Protein AF-A0A255YRE1-F1 (afdb_monomer_lite)

Sequence (105 aa):
MLPPVDTSAILRLQQDILARNAALRAPAAAPEQPRFGAALDTALRQVSTIQDQASAATTAFETGQTHDLASVMIARQKASIAFEATLQARNRLVAAYKDVMNMPL

Radius of gyration: 28.32 Å; chains: 1; bounding box: 82×42×55 Å

pLDDT: mean 78.09, std 11.97, range [47.53, 93.31]

Secondary structure (DSSP, 8-state):
-PPP--HHHHHHHHHHHHHHHHHHTSPP----TTHHHHHHHHHHHHHHHHHHHHHHHHHHHHTTS---HHHHHHHHHHHHHHHHHHHHHHHHHHHHHHHHHH---

Foldseek 3Di:
DDDDDPPVVVVVVVVVVVVVVVVVVPPDPDPPPDVLVVVLVVLVVVLVVLVVVLVVLVVCCVVVVDVPPVVSVVSVVVSVVSVVVSVVSVVVVVVVVVVVVPDDD

InterPro domains:
  IPR001624 Flagellar hook-basal body complex protein FliE [MF_00724] (8-105)
  IPR001624 Flagellar hook-basal body complex protein FliE [PF02049] (23-104)
  IPR001624 Flagellar hook-basal body complex protein FliE [PR01006] (35-51)
  IPR001624 Flagellar hook-basal body complex protein FliE [PR01006] (69-85)
  IPR001624 Flagellar hook-basal body complex protein FliE [PR01006] (90-103)
  IPR001624 Flagellar hook-basal body complex protein FliE [PTHR34653] (19-104)
  IPR001624 Flagellar hook-basal body complex protein FliE [TIGR00205] (30-103)

Organism: NCBI:txid1981098

Structure (mmCIF, N/CA/C/O backbone):
data_AF-A0A255YRE1-F1
#
_entry.id   AF-A0A255YRE1-F1
#
loop_
_atom_site.group_PDB
_atom_site.id
_atom_site.type_symbol
_atom_site.label_atom_id
_atom_site.label_alt_id
_atom_site.label_comp_id
_atom_site.label_asym_id
_atom_site.label_enti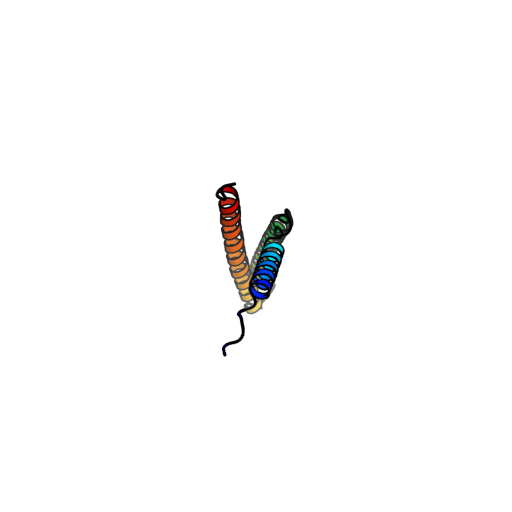ty_id
_atom_site.label_seq_id
_atom_site.pdbx_PDB_ins_code
_atom_site.Cartn_x
_atom_site.Cartn_y
_atom_site.Cartn_z
_atom_site.occupancy
_atom_site.B_iso_or_equiv
_atom_site.auth_seq_id
_atom_site.auth_comp_id
_atom_site.auth_asym_id
_atom_site.auth_atom_id
_atom_site.pdbx_PDB_model_num
ATOM 1 N N . MET A 1 1 ? 62.492 -32.320 -26.468 1.00 47.53 1 MET A N 1
ATOM 2 C CA . MET A 1 1 ? 61.728 -31.837 -27.637 1.00 47.53 1 MET A CA 1
ATOM 3 C C . MET A 1 1 ? 60.360 -31.395 -27.134 1.00 47.53 1 MET A C 1
ATOM 5 O O . MET A 1 1 ? 59.650 -32.237 -26.606 1.00 47.53 1 MET A O 1
ATOM 9 N N . LEU A 1 2 ? 60.051 -30.092 -27.162 1.00 50.53 2 LEU A N 1
ATOM 10 C CA . LEU A 1 2 ? 58.745 -29.559 -26.739 1.00 50.53 2 LEU A CA 1
ATOM 11 C C . LEU A 1 2 ? 57.729 -29.714 -27.891 1.00 50.53 2 LEU A C 1
ATOM 13 O O . LEU A 1 2 ? 58.114 -29.476 -29.036 1.00 50.53 2 LEU A O 1
ATOM 17 N N . PRO A 1 3 ? 56.470 -30.103 -27.622 1.00 65.50 3 PRO A N 1
ATOM 18 C CA . PRO A 1 3 ? 55.436 -30.190 -28.652 1.00 65.50 3 PRO A CA 1
ATOM 19 C C . PRO A 1 3 ? 55.095 -28.797 -29.220 1.00 65.50 3 PRO A C 1
ATOM 21 O O . PRO A 1 3 ? 55.133 -27.813 -28.474 1.00 65.50 3 PRO A O 1
ATOM 24 N N . PRO A 1 4 ? 54.777 -28.687 -30.524 1.00 64.50 4 PRO A N 1
ATOM 25 C CA . PRO A 1 4 ? 54.412 -27.419 -31.143 1.00 64.50 4 PRO A CA 1
ATOM 26 C C . PRO A 1 4 ? 53.064 -26.934 -30.604 1.00 64.50 4 PRO A C 1
ATOM 28 O O . PRO A 1 4 ? 52.106 -27.693 -30.493 1.00 64.50 4 PRO A O 1
ATOM 31 N N . VAL A 1 5 ? 52.993 -25.649 -30.265 1.00 60.62 5 VAL A N 1
ATOM 32 C CA . VAL A 1 5 ? 51.737 -24.992 -29.899 1.00 60.62 5 VAL A CA 1
ATOM 33 C C . VAL A 1 5 ? 50.877 -24.892 -31.159 1.00 60.62 5 VAL A C 1
ATOM 35 O O . VAL A 1 5 ? 51.198 -24.130 -32.070 1.00 60.62 5 VAL A O 1
ATOM 38 N N . ASP A 1 6 ? 49.790 -25.662 -31.216 1.00 67.12 6 ASP A N 1
ATOM 39 C CA . ASP A 1 6 ? 48.836 -25.663 -32.326 1.00 67.12 6 ASP A CA 1
ATOM 40 C C . ASP A 1 6 ? 48.158 -24.289 -32.466 1.00 67.12 6 ASP A C 1
ATOM 42 O O . ASP A 1 6 ? 47.143 -23.983 -31.835 1.00 67.12 6 ASP A O 1
ATOM 46 N N . THR A 1 7 ? 48.702 -23.438 -33.334 1.00 65.25 7 THR A N 1
ATOM 47 C CA . THR A 1 7 ? 48.179 -22.092 -33.631 1.00 65.25 7 THR A CA 1
ATOM 48 C C . THR A 1 7 ? 46.722 -22.147 -34.121 1.00 65.25 7 THR A C 1
ATOM 50 O O . THR A 1 7 ? 45.917 -21.256 -33.849 1.00 65.25 7 THR A O 1
ATOM 53 N N . SER A 1 8 ? 46.341 -23.253 -34.763 1.00 70.56 8 SER A N 1
ATOM 54 C CA . SER A 1 8 ? 44.979 -23.558 -35.216 1.00 70.56 8 SER A CA 1
ATOM 55 C C . SER A 1 8 ? 43.999 -23.848 -34.069 1.00 70.56 8 SER A C 1
ATOM 57 O O . SER A 1 8 ? 42.789 -23.679 -34.231 1.00 70.56 8 SER A O 1
ATOM 59 N N . ALA A 1 9 ? 44.486 -24.309 -32.912 1.00 73.19 9 ALA A N 1
ATOM 60 C CA . ALA A 1 9 ? 43.667 -24.509 -31.717 1.00 73.19 9 ALA A CA 1
ATOM 61 C C . ALA A 1 9 ? 43.351 -23.169 -31.034 1.00 73.19 9 ALA A C 1
ATOM 63 O O . ALA A 1 9 ? 42.214 -22.950 -30.617 1.00 73.19 9 ALA A O 1
ATOM 64 N N . ILE A 1 10 ? 44.316 -22.243 -31.015 1.00 75.81 10 ILE A N 1
ATOM 65 C CA . ILE A 1 10 ? 44.134 -20.884 -30.481 1.00 75.81 10 ILE A CA 1
ATOM 66 C C . ILE A 1 10 ? 43.112 -20.099 -31.317 1.00 75.81 10 ILE A C 1
ATOM 68 O O . ILE A 1 10 ? 42.245 -19.430 -30.757 1.00 75.81 10 ILE A O 1
ATOM 72 N N . LEU A 1 11 ? 43.143 -20.235 -32.647 1.00 78.88 11 LEU A N 1
ATOM 73 C CA . LEU A 1 11 ? 42.184 -19.562 -33.530 1.00 78.88 11 LEU A CA 1
ATOM 74 C C . LEU A 1 11 ? 40.743 -20.068 -33.335 1.00 78.88 11 LEU A C 1
ATOM 76 O O . LEU A 1 11 ? 39.810 -19.270 -33.295 1.00 78.88 11 LEU A O 1
ATOM 80 N N . ARG A 1 12 ? 40.551 -21.379 -33.142 1.00 82.62 12 ARG A N 1
ATOM 81 C CA . ARG A 1 12 ? 39.224 -21.951 -32.844 1.00 82.62 12 ARG A CA 1
ATOM 82 C C . ARG A 1 12 ? 38.702 -21.528 -31.475 1.00 82.62 12 ARG A C 1
ATOM 84 O O . ARG A 1 12 ? 37.517 -21.243 -31.338 1.00 82.62 12 ARG A O 1
ATOM 91 N N . LEU A 1 13 ? 39.584 -21.444 -30.479 1.00 79.25 13 LEU A N 1
ATOM 92 C CA . LEU A 1 13 ? 39.218 -20.968 -29.148 1.00 79.25 13 LEU A CA 1
ATOM 93 C C . LEU A 1 13 ? 38.801 -19.491 -29.178 1.00 79.25 13 LEU A C 1
ATOM 95 O O . LEU A 1 13 ? 37.806 -19.121 -28.562 1.00 79.25 13 LEU A O 1
ATOM 99 N N . GLN A 1 14 ? 39.504 -18.657 -29.947 1.00 75.25 14 GLN A N 1
ATOM 100 C CA . GLN A 1 14 ? 39.112 -17.262 -30.150 1.00 75.25 14 GLN A CA 1
ATOM 101 C C . GLN A 1 14 ? 37.737 -17.154 -30.830 1.00 75.25 14 GLN A C 1
ATOM 103 O O . GLN A 1 14 ? 36.904 -16.356 -30.405 1.00 75.25 14 GLN A O 1
ATOM 108 N N . GLN A 1 15 ? 37.474 -17.973 -31.852 1.00 79.88 15 GLN A N 1
ATOM 109 C CA . GLN A 1 15 ? 36.195 -17.974 -32.569 1.00 79.88 15 GLN A CA 1
ATOM 110 C C . GLN A 1 15 ? 35.014 -18.389 -31.674 1.00 79.88 15 GLN A C 1
ATOM 112 O O . GLN A 1 15 ? 33.959 -17.759 -31.731 1.00 79.88 15 GLN A O 1
ATOM 117 N N . ASP A 1 16 ? 35.194 -19.381 -30.799 1.00 80.25 16 ASP A N 1
ATOM 118 C CA . ASP A 1 16 ? 34.164 -19.817 -29.844 1.00 80.25 16 ASP A CA 1
ATOM 119 C C . ASP A 1 16 ? 33.871 -18.748 -28.771 1.00 80.25 16 ASP A C 1
ATOM 121 O O . ASP A 1 16 ? 32.710 -18.481 -28.451 1.00 80.25 16 ASP A O 1
ATOM 125 N N . ILE A 1 17 ? 34.903 -18.051 -28.280 1.00 80.44 17 ILE A N 1
ATOM 126 C CA . ILE A 1 17 ? 34.745 -16.950 -27.313 1.00 80.44 17 ILE A CA 1
ATOM 127 C C . ILE A 1 17 ? 33.970 -15.777 -27.932 1.00 80.44 17 ILE A C 1
ATOM 129 O O . ILE A 1 17 ? 33.089 -15.204 -27.285 1.00 80.44 17 ILE A O 1
ATOM 133 N N . LEU A 1 18 ? 34.252 -15.433 -29.191 1.00 78.38 18 LEU A N 1
ATOM 134 C CA . LEU A 1 18 ? 33.556 -14.354 -29.895 1.00 78.38 18 LEU A CA 1
ATOM 135 C C . LEU A 1 18 ? 32.089 -14.707 -30.190 1.00 78.38 18 LEU A C 1
ATOM 137 O O . LEU A 1 18 ? 31.214 -13.862 -29.999 1.00 78.38 18 LEU A O 1
ATOM 141 N N . ALA A 1 19 ? 31.796 -15.953 -30.575 1.00 75.56 19 ALA A N 1
ATOM 142 C CA . ALA A 1 19 ? 30.429 -16.419 -30.821 1.00 75.56 19 ALA A CA 1
ATOM 143 C C . ALA A 1 19 ? 29.575 -16.445 -29.540 1.00 75.56 19 ALA A C 1
ATOM 145 O O . ALA A 1 19 ? 28.418 -16.020 -29.549 1.00 75.56 19 ALA A O 1
ATOM 146 N N . ARG A 1 20 ? 30.156 -16.866 -28.409 1.00 72.81 20 ARG A N 1
ATOM 147 C CA . ARG A 1 20 ? 29.492 -16.820 -27.094 1.00 72.81 20 ARG A CA 1
ATOM 148 C C . ARG A 1 20 ? 29.224 -15.390 -26.634 1.00 72.81 20 ARG A C 1
ATOM 150 O O . ARG A 1 20 ? 28.153 -15.115 -26.100 1.00 72.81 20 ARG A O 1
ATOM 157 N N . ASN A 1 21 ? 30.156 -14.467 -26.880 1.00 68.62 21 ASN A N 1
ATOM 158 C CA . ASN A 1 21 ? 29.966 -13.048 -26.573 1.00 68.62 21 ASN A CA 1
ATOM 159 C C . ASN A 1 21 ? 28.846 -12.426 -27.427 1.00 68.62 21 ASN A C 1
ATOM 161 O O . ASN A 1 21 ? 28.036 -11.667 -26.906 1.00 68.62 21 ASN A O 1
ATOM 165 N N . ALA A 1 22 ? 28.748 -12.796 -28.709 1.00 68.12 22 ALA A N 1
ATOM 166 C CA . ALA A 1 22 ? 27.681 -12.341 -29.600 1.00 68.12 22 ALA A CA 1
ATOM 167 C C . ALA A 1 22 ? 26.288 -12.849 -29.177 1.00 68.12 22 ALA A C 1
ATOM 169 O O . ALA A 1 22 ? 25.328 -12.086 -29.230 1.00 68.12 22 ALA A O 1
ATOM 170 N N . ALA A 1 23 ? 26.177 -14.089 -28.687 1.00 64.12 23 ALA A N 1
ATOM 171 C CA . ALA A 1 23 ? 24.920 -14.639 -28.166 1.00 64.12 23 ALA A CA 1
ATOM 172 C C . ALA A 1 23 ? 24.444 -13.940 -26.875 1.00 64.12 23 ALA A C 1
ATOM 174 O O . ALA A 1 23 ? 23.245 -13.776 -26.670 1.00 64.12 23 ALA A O 1
ATOM 175 N N . LEU A 1 24 ? 25.375 -13.466 -26.039 1.00 62.91 24 LEU A N 1
ATOM 176 C CA . LEU A 1 24 ? 25.087 -12.634 -24.859 1.00 62.91 24 LEU A CA 1
ATOM 177 C C . LEU A 1 24 ? 24.736 -11.178 -25.224 1.00 62.91 24 LEU A C 1
ATOM 179 O O . LEU A 1 24 ? 24.184 -10.451 -24.404 1.00 62.91 24 LEU A O 1
ATOM 183 N N . ARG A 1 25 ? 25.068 -10.758 -26.449 1.00 59.34 25 ARG A N 1
ATOM 184 C CA . ARG A 1 25 ? 24.783 -9.439 -27.033 1.00 59.34 25 ARG A CA 1
ATOM 185 C C . ARG A 1 25 ? 23.532 -9.416 -27.905 1.00 59.34 25 ARG A C 1
ATOM 187 O O . ARG A 1 25 ? 23.246 -8.377 -28.499 1.00 59.34 25 ARG A O 1
ATOM 194 N N . ALA A 1 26 ? 22.793 -10.526 -27.982 1.00 56.31 26 ALA A N 1
ATOM 195 C CA . ALA A 1 26 ? 21.449 -10.504 -28.539 1.00 56.31 26 ALA A CA 1
ATOM 196 C C . ALA A 1 26 ? 20.664 -9.389 -27.826 1.00 56.31 26 ALA A C 1
ATOM 198 O O . ALA A 1 26 ? 20.728 -9.312 -26.595 1.00 56.31 26 ALA A O 1
ATOM 199 N N . PRO A 1 27 ? 19.993 -8.489 -28.567 1.00 51.47 27 PRO A N 1
ATOM 200 C CA . PRO A 1 27 ? 19.294 -7.373 -27.959 1.00 51.47 27 PRO A CA 1
ATOM 201 C C . PRO A 1 27 ? 18.324 -7.947 -26.933 1.00 51.47 27 PRO A C 1
ATOM 203 O O . PRO A 1 27 ? 17.502 -8.804 -27.266 1.00 51.47 27 PRO A O 1
ATOM 206 N N . ALA A 1 28 ? 18.468 -7.514 -25.677 1.00 57.31 28 ALA A N 1
ATOM 207 C CA . ALA A 1 28 ? 17.467 -7.763 -24.657 1.00 57.31 28 ALA A CA 1
ATOM 208 C C . ALA A 1 28 ? 16.112 -7.432 -25.287 1.00 57.31 28 ALA A C 1
ATOM 210 O O . ALA A 1 28 ? 15.967 -6.370 -25.899 1.00 57.31 28 ALA A O 1
ATOM 211 N N . ALA A 1 29 ? 15.195 -8.401 -25.239 1.00 50.59 29 ALA A N 1
ATOM 212 C CA . ALA A 1 29 ? 13.881 -8.307 -25.850 1.00 50.59 29 ALA A CA 1
ATOM 213 C C . ALA A 1 29 ? 13.297 -6.903 -25.643 1.00 50.59 29 ALA A C 1
ATOM 215 O O . ALA A 1 29 ? 13.426 -6.337 -24.555 1.00 50.59 29 ALA A O 1
ATOM 216 N N . ALA A 1 30 ? 12.727 -6.355 -26.721 1.00 53.41 30 ALA A N 1
ATOM 217 C CA . ALA A 1 30 ? 12.156 -5.016 -26.803 1.00 53.41 30 ALA A CA 1
ATOM 218 C C . ALA A 1 30 ? 11.475 -4.590 -25.489 1.00 53.41 30 ALA A C 1
ATOM 220 O O . ALA A 1 30 ? 10.812 -5.421 -24.862 1.00 53.41 30 ALA A O 1
ATOM 221 N N . PRO A 1 31 ? 11.608 -3.316 -25.072 1.00 52.75 31 PRO A N 1
ATOM 222 C CA . PRO A 1 31 ? 11.074 -2.858 -23.800 1.00 52.75 31 PRO A CA 1
ATOM 223 C C . PRO A 1 31 ? 9.586 -3.192 -23.746 1.00 52.75 31 PRO A C 1
ATOM 225 O O . PRO A 1 31 ? 8.805 -2.697 -24.556 1.00 52.75 31 PRO A O 1
ATOM 228 N N . GLU A 1 32 ? 9.195 -4.057 -22.812 1.00 53.31 32 GLU A N 1
ATOM 229 C CA . GLU A 1 32 ? 7.795 -4.382 -22.565 1.00 53.31 32 GLU A CA 1
ATOM 230 C C . GLU A 1 32 ? 7.060 -3.144 -22.017 1.00 53.31 32 GLU A C 1
ATOM 232 O O . GLU A 1 32 ? 6.786 -3.025 -20.824 1.00 53.31 32 GLU A O 1
ATOM 237 N N . GLN A 1 33 ? 6.708 -2.192 -22.877 1.00 60.12 33 GLN A N 1
ATOM 238 C CA . GLN A 1 33 ? 5.622 -1.251 -22.607 1.00 60.12 33 GLN A CA 1
ATOM 239 C C . GLN A 1 33 ? 4.314 -1.966 -22.988 1.00 60.12 33 GLN A C 1
ATOM 241 O O . GLN A 1 33 ? 4.282 -2.553 -24.070 1.00 60.12 33 GLN A O 1
ATOM 246 N N . PRO A 1 34 ? 3.248 -2.013 -22.151 1.00 55.38 34 PRO A N 1
ATOM 247 C CA . PRO A 1 34 ? 2.828 -1.058 -21.119 1.00 55.38 34 PRO A CA 1
ATOM 248 C C . PRO A 1 34 ? 2.452 -1.720 -19.766 1.00 55.38 34 PRO A C 1
ATOM 250 O O . PRO A 1 34 ? 1.538 -1.275 -19.072 1.00 55.38 34 PRO A O 1
ATOM 253 N N . ARG A 1 35 ? 3.115 -2.812 -19.365 1.00 66.06 35 ARG A N 1
ATOM 254 C CA . ARG A 1 35 ? 2.691 -3.597 -18.181 1.00 66.06 35 ARG A CA 1
ATOM 255 C C . ARG A 1 35 ? 2.922 -2.869 -16.861 1.00 66.06 35 ARG A C 1
ATOM 257 O O . ARG A 1 35 ? 2.142 -3.008 -15.924 1.00 66.06 35 ARG A O 1
ATOM 264 N N . PHE A 1 36 ? 3.975 -2.059 -16.807 1.00 67.62 36 PHE A N 1
ATOM 265 C CA . PHE A 1 36 ? 4.346 -1.345 -15.593 1.00 67.62 36 PHE A CA 1
ATOM 266 C C . PHE A 1 36 ? 3.336 -0.244 -15.227 1.00 67.62 36 PHE A C 1
ATOM 268 O O . PHE A 1 36 ? 2.958 -0.127 -14.067 1.00 67.62 36 PHE A O 1
ATOM 275 N N . GLY A 1 37 ? 2.857 0.540 -16.201 1.00 76.44 37 GLY A N 1
ATOM 276 C CA . GLY A 1 37 ? 1.859 1.590 -15.950 1.00 76.44 37 GLY A CA 1
ATOM 277 C C . GLY A 1 37 ? 0.538 1.025 -15.419 1.00 76.44 37 GLY A C 1
ATOM 278 O O . GLY A 1 37 ? -0.021 1.559 -14.467 1.00 76.44 37 GLY A O 1
ATOM 279 N N . ALA A 1 38 ? 0.095 -0.111 -15.966 1.00 80.62 38 ALA A N 1
ATOM 280 C CA . ALA A 1 38 ? -1.076 -0.835 -15.472 1.00 80.62 38 ALA A CA 1
ATOM 281 C C . ALA A 1 38 ? -0.861 -1.415 -14.060 1.00 80.62 38 ALA A C 1
ATOM 283 O O . ALA A 1 38 ? -1.759 -1.353 -13.220 1.00 80.62 38 ALA A O 1
ATOM 284 N N . ALA A 1 39 ? 0.335 -1.940 -13.770 1.00 77.88 39 ALA A N 1
ATOM 285 C CA . ALA A 1 39 ? 0.691 -2.410 -12.432 1.00 77.88 39 ALA A CA 1
ATOM 286 C C . ALA A 1 39 ? 0.731 -1.262 -11.406 1.00 77.88 39 ALA A C 1
ATOM 288 O O . ALA A 1 39 ? 0.267 -1.433 -10.280 1.00 77.88 39 ALA A O 1
ATOM 289 N N . LEU A 1 40 ? 1.219 -0.080 -11.800 1.00 77.94 40 LEU A N 1
ATOM 290 C CA . LEU A 1 40 ? 1.177 1.118 -10.964 1.00 77.94 40 LEU A CA 1
ATOM 291 C C . LEU A 1 40 ? -0.261 1.568 -10.695 1.00 77.94 40 LEU A C 1
ATOM 293 O O . LEU A 1 40 ? -0.596 1.822 -9.543 1.00 77.94 40 LEU A O 1
ATOM 297 N N . ASP A 1 41 ? -1.101 1.670 -11.729 1.00 84.19 41 ASP A N 1
ATOM 298 C CA . ASP A 1 41 ? -2.516 2.041 -11.572 1.00 84.19 41 ASP A CA 1
ATOM 299 C C . ASP A 1 41 ? -3.224 1.084 -10.604 1.00 84.19 41 ASP A C 1
ATOM 301 O O . ASP A 1 41 ? -3.909 1.509 -9.674 1.00 84.19 41 ASP A O 1
ATOM 305 N N . THR A 1 42 ? -2.958 -0.214 -10.756 1.00 85.81 42 THR A N 1
ATOM 306 C CA . THR A 1 42 ? -3.466 -1.252 -9.854 1.00 85.81 42 THR A CA 1
ATOM 307 C C . THR A 1 42 ? -2.990 -1.026 -8.418 1.00 85.81 42 THR A C 1
ATOM 309 O O . THR A 1 42 ? -3.812 -1.006 -7.504 1.00 85.81 42 THR A O 1
ATOM 312 N N . ALA A 1 43 ? -1.692 -0.788 -8.204 1.00 83.06 43 ALA A N 1
ATOM 313 C CA . ALA A 1 43 ? -1.140 -0.528 -6.875 1.00 83.06 43 ALA A CA 1
ATOM 314 C C . ALA A 1 43 ? -1.744 0.732 -6.225 1.00 83.06 43 ALA A C 1
ATOM 316 O O . ALA A 1 43 ? -2.098 0.704 -5.047 1.00 83.06 43 ALA A O 1
ATOM 317 N N . LEU A 1 44 ? -1.933 1.811 -6.994 1.00 86.12 44 LEU A N 1
ATOM 318 C CA . LEU A 1 44 ? -2.554 3.054 -6.522 1.00 86.12 44 LEU A CA 1
ATOM 319 C C . LEU A 1 44 ? -4.002 2.831 -6.066 1.00 86.12 44 LEU A C 1
ATOM 321 O O . LEU A 1 44 ? -4.379 3.263 -4.974 1.00 86.12 44 LEU A O 1
ATOM 325 N N . ARG A 1 45 ? -4.807 2.105 -6.854 1.00 89.75 45 ARG A N 1
ATOM 326 C CA . ARG A 1 45 ? -6.180 1.726 -6.466 1.00 89.75 45 ARG A CA 1
ATOM 327 C C . ARG A 1 45 ? -6.200 0.877 -5.200 1.00 89.75 45 ARG A C 1
ATOM 329 O O . ARG A 1 45 ? -7.077 1.037 -4.349 1.00 89.75 45 ARG A O 1
ATOM 336 N N . GLN A 1 46 ? -5.229 -0.017 -5.066 1.00 88.00 46 GLN A N 1
ATOM 337 C CA . GLN A 1 46 ? -5.127 -0.913 -3.924 1.00 88.00 46 GLN A CA 1
ATOM 338 C C . GLN A 1 46 ? -4.801 -0.147 -2.639 1.00 88.00 46 GLN A C 1
AT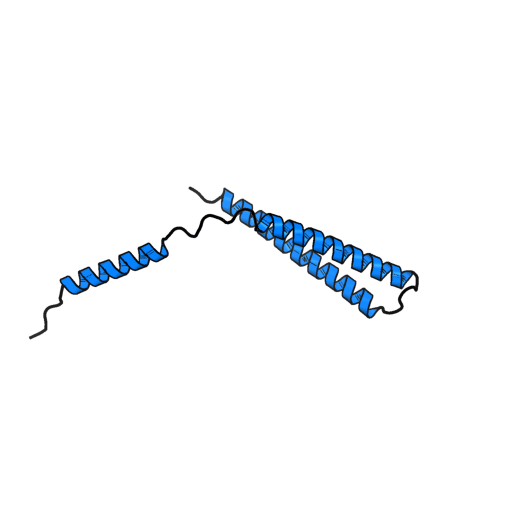OM 340 O O . GLN A 1 46 ? -5.405 -0.409 -1.604 1.00 88.00 46 GLN A O 1
ATOM 345 N N . VAL A 1 47 ? -3.940 0.869 -2.712 1.00 88.88 47 VAL A N 1
ATOM 346 C CA . VAL A 1 47 ? -3.661 1.760 -1.575 1.00 88.88 47 VAL A CA 1
ATOM 347 C C . VAL A 1 47 ? -4.864 2.608 -1.202 1.00 88.88 47 VAL A C 1
ATOM 349 O O . VAL A 1 47 ? -5.162 2.705 -0.015 1.00 88.88 47 VAL A O 1
ATOM 352 N N . SER A 1 48 ? -5.604 3.140 -2.182 1.00 90.44 48 SER A N 1
ATOM 353 C CA . SER A 1 48 ? -6.874 3.831 -1.911 1.00 90.44 48 SER A CA 1
ATOM 354 C C . SER A 1 48 ? -7.834 2.931 -1.134 1.00 90.44 48 SER A C 1
ATOM 356 O O . SER A 1 48 ? -8.364 3.328 -0.103 1.00 90.44 48 SER A O 1
ATOM 358 N N . THR A 1 49 ? -7.974 1.676 -1.566 1.00 92.44 49 THR A N 1
ATOM 359 C CA . THR A 1 49 ? -8.848 0.701 -0.901 1.00 92.44 49 THR A CA 1
ATOM 360 C C . THR A 1 49 ? -8.401 0.419 0.537 1.00 92.44 49 THR A C 1
ATOM 362 O O . THR A 1 49 ? -9.227 0.353 1.443 1.00 92.44 49 THR A O 1
ATOM 365 N N . ILE A 1 50 ? -7.095 0.258 0.775 1.00 90.50 50 ILE A N 1
ATOM 366 C CA . ILE A 1 50 ? -6.558 0.023 2.125 1.00 90.50 50 ILE A CA 1
ATOM 367 C C . ILE A 1 50 ? -6.782 1.254 3.019 1.00 90.50 50 ILE A C 1
ATOM 369 O O . ILE A 1 50 ? -7.104 1.106 4.199 1.00 90.50 50 ILE A O 1
ATOM 373 N N . GLN A 1 51 ? -6.647 2.462 2.469 1.00 88.00 51 GLN A N 1
ATOM 374 C CA . GLN A 1 51 ? -6.904 3.709 3.185 1.00 88.00 51 GLN A CA 1
ATOM 375 C C . GLN A 1 51 ? -8.377 3.826 3.606 1.00 88.00 51 GLN A C 1
ATOM 377 O O . GLN A 1 51 ? -8.652 4.145 4.766 1.00 88.00 51 GLN A O 1
ATOM 382 N N . ASP A 1 52 ? -9.305 3.498 2.703 1.00 92.62 52 ASP A N 1
ATOM 383 C CA . ASP A 1 52 ? -10.747 3.486 2.973 1.00 92.62 52 ASP A CA 1
ATOM 384 C C . ASP A 1 52 ? -11.102 2.455 4.049 1.00 92.62 52 ASP A C 1
ATOM 386 O O . ASP A 1 52 ? -11.841 2.752 4.986 1.00 92.62 52 ASP A O 1
ATOM 390 N N . GLN A 1 53 ? -10.514 1.257 3.978 1.00 89.50 53 GLN A N 1
ATOM 391 C CA . GLN A 1 53 ? -10.691 0.217 4.995 1.00 89.50 53 GLN A CA 1
ATOM 392 C C . GLN A 1 53 ? -10.191 0.663 6.373 1.00 89.50 53 GLN A C 1
ATOM 394 O O . GLN A 1 53 ? -10.861 0.423 7.377 1.00 89.50 53 GLN A O 1
ATOM 399 N N . ALA A 1 54 ? -9.034 1.326 6.445 1.00 85.94 54 ALA A N 1
ATOM 400 C CA . ALA A 1 54 ? -8.497 1.842 7.703 1.00 85.94 54 ALA A CA 1
ATOM 401 C C . ALA A 1 54 ? -9.368 2.965 8.291 1.00 85.94 54 ALA A C 1
ATOM 403 O O . ALA A 1 54 ? -9.547 3.033 9.513 1.00 85.94 54 ALA A O 1
ATOM 404 N N . SER A 1 55 ? -9.931 3.823 7.434 1.00 88.81 55 SER A N 1
ATOM 405 C CA . SER A 1 55 ? -10.879 4.863 7.838 1.00 88.81 55 SER A CA 1
ATOM 406 C C . SER A 1 55 ? -12.180 4.249 8.356 1.00 88.81 55 SER A C 1
ATOM 408 O O . SER A 1 55 ? -12.579 4.546 9.479 1.00 88.81 55 SER A O 1
ATOM 410 N N . ALA A 1 56 ? -12.769 3.305 7.620 1.00 90.50 56 ALA A N 1
ATOM 411 C CA . ALA A 1 56 ? -13.983 2.607 8.030 1.00 90.50 56 ALA A CA 1
ATOM 412 C C . ALA A 1 56 ? -13.798 1.841 9.348 1.00 90.50 56 ALA A C 1
ATOM 414 O O . ALA A 1 56 ? -14.645 1.928 10.233 1.00 90.50 56 ALA A O 1
ATOM 415 N N . ALA A 1 57 ? -12.672 1.139 9.519 1.00 86.88 57 ALA A N 1
ATOM 416 C CA . ALA A 1 57 ? -12.353 0.436 10.761 1.00 86.88 57 ALA A CA 1
ATOM 417 C C . ALA A 1 57 ? -12.213 1.406 11.946 1.00 86.88 57 ALA A C 1
ATOM 419 O O . ALA A 1 57 ? -12.705 1.128 13.038 1.00 86.88 57 ALA A O 1
ATOM 420 N N . THR A 1 58 ? -11.587 2.564 11.720 1.00 85.75 58 THR A N 1
ATOM 421 C CA . THR A 1 58 ? -11.481 3.630 12.723 1.00 85.75 58 THR A CA 1
ATOM 422 C C . THR A 1 58 ? -12.860 4.147 13.126 1.00 85.75 58 THR A C 1
ATOM 424 O O . THR A 1 58 ? -13.182 4.161 14.310 1.00 85.75 58 THR A O 1
ATOM 427 N N . THR A 1 59 ? -13.703 4.503 12.156 1.00 89.12 59 THR A N 1
ATOM 428 C CA . THR A 1 59 ? -15.054 5.010 12.420 1.00 89.12 59 THR A CA 1
ATOM 429 C C . THR A 1 59 ? -15.930 3.964 13.107 1.00 89.12 59 THR A C 1
ATOM 431 O O . THR A 1 59 ? -16.669 4.294 14.031 1.00 89.12 59 THR A O 1
ATOM 434 N N . ALA A 1 60 ? -15.837 2.692 12.714 1.00 86.50 60 ALA A N 1
ATOM 435 C CA . ALA A 1 60 ? -16.571 1.605 13.360 1.00 86.50 60 ALA A CA 1
ATOM 436 C C . ALA A 1 60 ? -16.184 1.448 14.839 1.00 86.50 60 ALA A C 1
ATOM 438 O O . ALA A 1 60 ? -17.037 1.153 15.673 1.00 86.50 60 ALA A O 1
ATOM 439 N N . PHE A 1 61 ? -14.918 1.681 15.182 1.00 86.69 61 PHE A N 1
ATOM 440 C CA . PHE A 1 61 ? -14.463 1.670 16.569 1.00 86.69 61 PHE A CA 1
ATOM 441 C C . PHE A 1 61 ? -14.920 2.903 17.351 1.00 86.69 61 PHE A C 1
ATOM 443 O O . PHE A 1 61 ? -15.454 2.773 18.447 1.00 86.69 61 PHE A O 1
ATOM 450 N N . GLU A 1 62 ? -14.793 4.096 16.769 1.00 86.50 62 GLU A N 1
ATOM 451 C CA . GLU A 1 62 ? -15.230 5.355 17.392 1.00 86.50 62 GLU A CA 1
ATOM 452 C C . GLU A 1 62 ? -16.745 5.399 17.643 1.00 86.50 62 GLU A C 1
ATOM 454 O O . GLU A 1 62 ? -17.200 5.978 18.626 1.00 86.50 62 GLU A O 1
ATOM 459 N N . THR A 1 63 ? -17.530 4.756 16.777 1.00 91.06 63 THR A N 1
ATOM 460 C CA . THR A 1 63 ? -18.994 4.655 16.898 1.00 91.06 63 THR A CA 1
ATOM 461 C C . THR A 1 63 ? -19.460 3.471 17.752 1.00 91.06 63 THR A C 1
ATOM 463 O O . THR A 1 63 ? -20.663 3.290 17.933 1.00 91.06 63 THR A O 1
ATOM 466 N N . GLY A 1 64 ? -18.538 2.652 18.272 1.00 83.06 64 GLY A N 1
ATOM 467 C CA . GLY A 1 64 ? -18.853 1.478 19.092 1.00 83.06 64 GLY A CA 1
ATOM 468 C C . GLY A 1 64 ? -19.426 0.283 18.319 1.00 83.06 64 GLY A C 1
ATOM 469 O O . GLY A 1 64 ? -19.834 -0.702 18.934 1.00 83.06 64 GLY A O 1
ATOM 470 N N . GLN A 1 65 ? -19.443 0.330 16.981 1.00 81.94 65 GLN A N 1
ATOM 471 C CA . GLN A 1 65 ? -19.826 -0.808 16.132 1.00 81.94 65 GLN A CA 1
ATOM 472 C C . GLN A 1 65 ? -18.816 -1.959 16.223 1.00 81.94 65 GLN A C 1
ATOM 474 O O . GLN A 1 65 ? -19.178 -3.114 16.005 1.00 81.94 65 GLN A O 1
ATOM 479 N N . THR A 1 66 ? -17.559 -1.662 16.566 1.00 76.06 66 THR A N 1
ATOM 480 C CA . THR A 1 66 ? -16.523 -2.662 16.834 1.00 76.06 66 THR A CA 1
ATOM 481 C C . THR A 1 66 ? -15.743 -2.295 18.093 1.00 76.06 66 THR A C 1
ATOM 483 O O . THR A 1 66 ? -15.393 -1.139 18.295 1.00 76.06 66 THR A O 1
ATOM 486 N N . HIS A 1 67 ? -15.438 -3.283 18.933 1.00 82.62 67 HIS A N 1
ATOM 487 C CA . HIS A 1 67 ? -14.614 -3.099 20.142 1.00 82.62 67 HIS A CA 1
ATOM 488 C C . HIS A 1 67 ? -13.185 -3.631 19.960 1.00 82.62 67 HIS A C 1
ATOM 490 O O . HIS A 1 67 ? -12.351 -3.531 20.859 1.00 82.62 67 HIS A O 1
ATOM 496 N N . ASP A 1 68 ? -12.895 -4.202 18.790 1.00 84.69 68 ASP A N 1
ATOM 497 C CA . ASP A 1 68 ? -11.594 -4.770 18.470 1.00 84.69 68 ASP A CA 1
ATOM 498 C C . ASP A 1 68 ? -10.603 -3.689 18.015 1.00 84.69 68 ASP A C 1
ATOM 500 O O . ASP A 1 68 ? -10.400 -3.432 16.825 1.00 84.69 68 ASP A O 1
ATOM 504 N N . LEU A 1 69 ? -9.958 -3.065 19.001 1.00 85.19 69 LEU A N 1
ATOM 505 C CA . LEU A 1 69 ? -8.885 -2.098 18.785 1.00 85.19 69 LEU A CA 1
ATOM 506 C C . LEU A 1 69 ? -7.700 -2.704 18.011 1.00 85.19 69 LEU A C 1
ATOM 508 O O . LEU A 1 69 ? -7.053 -1.996 17.236 1.00 85.19 69 LEU A O 1
ATOM 512 N N . ALA A 1 70 ? -7.408 -3.998 18.183 1.00 89.00 70 ALA A N 1
ATOM 513 C CA . ALA A 1 70 ? -6.269 -4.636 17.527 1.00 89.00 70 ALA A CA 1
ATOM 514 C C . ALA A 1 70 ? -6.462 -4.663 16.006 1.00 89.00 70 ALA A C 1
ATOM 516 O O . ALA A 1 70 ? -5.552 -4.282 15.265 1.00 89.00 70 ALA A O 1
ATOM 517 N N . SER A 1 71 ? -7.660 -5.012 15.534 1.00 84.81 71 SER A N 1
ATOM 518 C CA . SER A 1 71 ? -7.992 -4.972 14.104 1.00 84.81 71 SER A CA 1
ATOM 519 C C . SER A 1 71 ? -7.879 -3.569 13.504 1.00 84.81 71 SER A C 1
ATOM 521 O O . SER A 1 71 ? -7.335 -3.416 12.408 1.00 84.81 71 SER A O 1
AT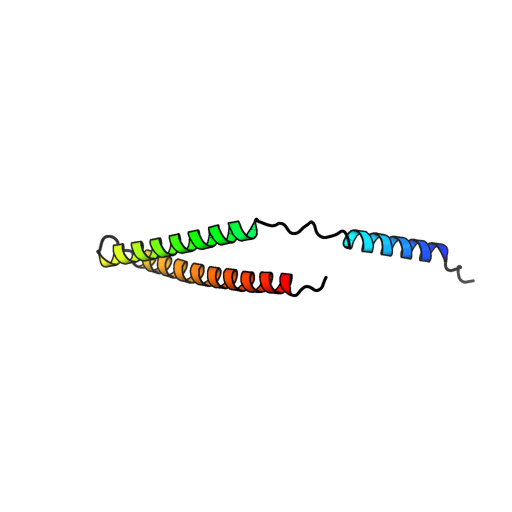OM 523 N N . VAL A 1 72 ? -8.312 -2.527 14.224 1.00 87.62 72 VAL A N 1
ATOM 524 C CA . VAL A 1 72 ? -8.174 -1.127 13.774 1.00 87.62 72 VAL A CA 1
ATOM 525 C C . VAL A 1 72 ? -6.710 -0.726 13.655 1.00 87.62 72 VAL A C 1
ATOM 527 O O . VAL A 1 72 ? -6.301 -0.145 12.648 1.00 87.62 72 VAL A O 1
ATOM 530 N N . MET A 1 73 ? -5.900 -1.062 14.657 1.00 88.69 73 MET A N 1
ATOM 531 C CA . MET A 1 73 ? -4.471 -0.752 14.656 1.00 88.69 73 MET A CA 1
ATOM 532 C C . MET A 1 73 ? -3.737 -1.485 13.529 1.00 88.69 73 MET A C 1
ATOM 534 O O . MET A 1 73 ? -2.906 -0.883 12.850 1.00 88.69 73 MET A O 1
ATOM 538 N N . ILE A 1 74 ? -4.092 -2.743 13.254 1.00 90.94 74 ILE A N 1
ATOM 539 C CA . ILE A 1 74 ? -3.554 -3.498 12.115 1.00 90.94 74 ILE A CA 1
ATOM 540 C C . ILE A 1 74 ? -3.956 -2.843 10.790 1.00 90.94 74 ILE A C 1
ATOM 542 O O . ILE A 1 74 ? -3.115 -2.708 9.901 1.00 90.94 74 ILE A O 1
ATOM 546 N N . ALA A 1 75 ? -5.213 -2.420 10.637 1.00 88.56 75 ALA A N 1
ATOM 547 C CA . ALA A 1 75 ? -5.676 -1.740 9.428 1.00 88.56 75 ALA A CA 1
ATOM 548 C C . ALA A 1 75 ? -4.918 -0.423 9.194 1.00 88.56 75 ALA A C 1
ATOM 550 O O . ALA A 1 75 ? -4.438 -0.177 8.086 1.00 88.56 75 ALA A O 1
ATOM 551 N N . ARG A 1 76 ? -4.718 0.379 10.248 1.00 88.56 76 ARG A N 1
ATOM 552 C CA . ARG A 1 76 ? -3.908 1.606 10.194 1.00 88.56 76 ARG A CA 1
ATOM 553 C C . ARG A 1 76 ? -2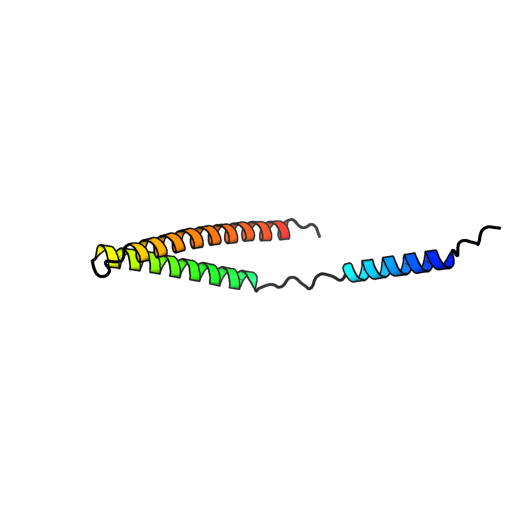.453 1.321 9.822 1.00 88.56 76 ARG A C 1
ATOM 555 O O . ARG A 1 76 ? -1.905 1.997 8.954 1.00 88.56 76 ARG A O 1
ATOM 562 N N . GLN A 1 77 ? -1.844 0.294 10.415 1.00 91.31 77 GLN A N 1
ATOM 563 C CA . GLN A 1 77 ? -0.464 -0.077 10.102 1.00 91.31 77 GLN A CA 1
ATOM 564 C C . GLN A 1 77 ? -0.310 -0.541 8.648 1.00 91.31 77 GLN A C 1
ATOM 566 O O . GLN A 1 77 ? 0.637 -0.144 7.968 1.00 91.31 77 GLN A O 1
ATOM 571 N N . LYS A 1 78 ? -1.262 -1.338 8.145 1.00 90.06 78 LYS A N 1
ATOM 572 C CA . LYS A 1 78 ? -1.300 -1.760 6.737 1.00 90.06 78 LYS A CA 1
ATOM 573 C C . LYS A 1 78 ? -1.390 -0.561 5.795 1.00 90.06 78 LYS A C 1
ATOM 575 O O . LYS A 1 78 ? -0.652 -0.528 4.815 1.00 90.06 78 LYS A O 1
ATOM 580 N N . ALA A 1 79 ? -2.238 0.422 6.103 1.00 89.12 79 ALA A N 1
ATOM 581 C CA . ALA A 1 79 ? -2.357 1.645 5.310 1.00 89.12 79 ALA A CA 1
ATOM 582 C C . ALA A 1 79 ? -1.041 2.435 5.256 1.00 89.12 79 ALA A C 1
ATOM 584 O O . ALA A 1 79 ? -0.611 2.811 4.167 1.00 89.12 79 ALA A O 1
ATOM 585 N N . SER A 1 80 ? -0.353 2.602 6.392 1.00 90.12 80 SER A N 1
ATOM 586 C CA . SER A 1 80 ? 0.945 3.293 6.444 1.00 90.12 80 SER A CA 1
ATOM 587 C C . SER A 1 80 ? 2.004 2.604 5.576 1.00 90.12 80 SER A C 1
ATOM 589 O O . SER A 1 80 ? 2.635 3.244 4.738 1.00 90.12 80 SER A O 1
ATOM 591 N N . ILE A 1 81 ? 2.154 1.282 5.714 1.00 93.31 81 ILE A N 1
ATOM 592 C CA . ILE A 1 81 ? 3.139 0.504 4.942 1.00 93.31 81 ILE A CA 1
ATOM 593 C C . ILE A 1 81 ? 2.812 0.539 3.441 1.00 93.31 81 ILE A C 1
ATOM 595 O O . ILE A 1 81 ? 3.704 0.711 2.610 1.00 93.31 81 ILE A O 1
ATOM 599 N N . ALA A 1 82 ? 1.536 0.400 3.074 1.00 88.94 82 ALA A N 1
ATOM 600 C CA . ALA A 1 82 ? 1.102 0.459 1.680 1.00 88.94 82 ALA A CA 1
ATOM 601 C C . ALA A 1 82 ? 1.362 1.841 1.054 1.00 88.94 82 ALA A C 1
ATOM 603 O O . ALA A 1 82 ? 1.813 1.937 -0.094 1.00 88.94 82 ALA A O 1
ATOM 604 N N . PHE A 1 83 ? 1.128 2.915 1.810 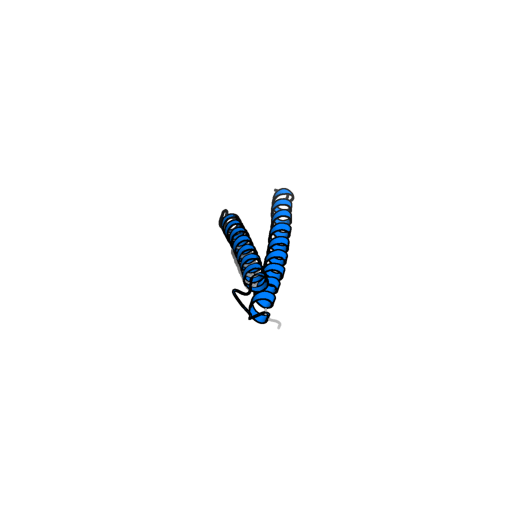1.00 87.38 83 PHE A N 1
ATOM 605 C CA . PHE A 1 83 ? 1.421 4.278 1.380 1.00 87.38 83 PHE A CA 1
ATOM 606 C C . PHE A 1 83 ? 2.920 4.491 1.129 1.00 87.38 83 PHE A C 1
ATOM 608 O O . PHE A 1 83 ? 3.306 4.976 0.062 1.00 87.38 83 PHE A O 1
ATOM 615 N N . GLU A 1 84 ? 3.779 4.062 2.055 1.00 90.69 84 GLU A N 1
ATOM 616 C CA . GLU A 1 84 ? 5.237 4.141 1.893 1.00 90.69 84 GLU A CA 1
ATOM 617 C C . GLU A 1 84 ? 5.724 3.360 0.666 1.00 90.69 84 GLU A C 1
ATOM 619 O O . GLU A 1 84 ? 6.509 3.877 -0.136 1.00 90.69 84 GLU A O 1
ATOM 624 N N . ALA A 1 85 ? 5.214 2.142 0.466 1.00 88.38 85 ALA A N 1
ATOM 625 C CA . ALA A 1 85 ? 5.532 1.327 -0.704 1.00 88.38 85 ALA A CA 1
ATOM 626 C C . ALA A 1 85 ? 5.126 2.020 -2.018 1.00 88.38 85 ALA A C 1
ATOM 628 O O . A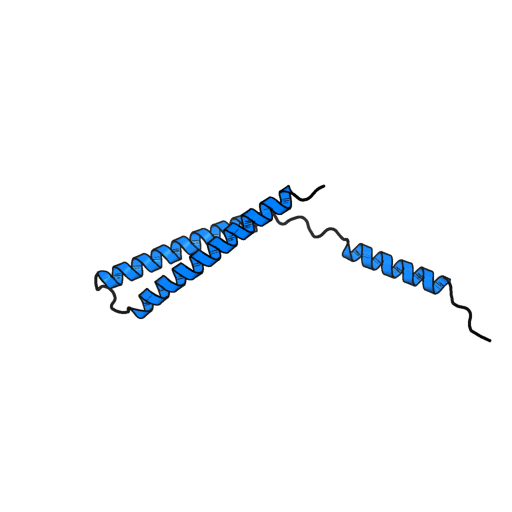LA A 1 85 ? 5.851 1.973 -3.014 1.00 88.38 85 ALA A O 1
ATOM 629 N N . THR A 1 86 ? 3.999 2.729 -2.017 1.00 86.00 86 THR A N 1
ATOM 630 C CA . THR A 1 86 ? 3.523 3.492 -3.180 1.00 86.00 86 THR A CA 1
ATOM 631 C C . THR A 1 86 ? 4.399 4.699 -3.471 1.00 86.00 86 THR A C 1
ATOM 633 O O . THR A 1 86 ? 4.715 4.974 -4.631 1.00 86.00 86 THR A O 1
ATOM 636 N N . LEU A 1 87 ? 4.849 5.403 -2.432 1.00 89.19 87 LEU A N 1
ATOM 637 C CA . LEU A 1 87 ? 5.789 6.508 -2.583 1.00 89.19 87 LEU A CA 1
ATOM 638 C C . LEU A 1 87 ? 7.114 6.026 -3.190 1.00 89.19 87 LEU A C 1
ATOM 640 O O . LEU A 1 87 ? 7.642 6.658 -4.106 1.00 89.19 87 LEU A O 1
ATOM 644 N N . GLN A 1 88 ? 7.618 4.878 -2.736 1.00 87.56 88 GLN A N 1
ATOM 645 C CA . GLN A 1 88 ? 8.802 4.227 -3.305 1.00 87.56 88 GLN A CA 1
ATOM 646 C C . GLN A 1 88 ? 8.598 3.890 -4.789 1.00 87.56 88 GLN A C 1
ATOM 648 O O . GLN A 1 88 ? 9.439 4.245 -5.618 1.00 87.56 88 GLN A O 1
ATOM 653 N N . ALA A 1 89 ? 7.462 3.284 -5.149 1.00 82.94 89 ALA A N 1
ATOM 654 C CA . ALA A 1 89 ? 7.127 2.964 -6.537 1.00 82.94 89 ALA A CA 1
ATOM 655 C C . ALA A 1 89 ? 7.055 4.222 -7.422 1.00 82.94 89 ALA A C 1
ATOM 657 O O . ALA A 1 89 ? 7.642 4.251 -8.506 1.00 82.94 89 ALA A O 1
ATOM 658 N N . ARG A 1 90 ? 6.419 5.296 -6.935 1.00 82.69 90 ARG A N 1
ATOM 659 C CA . ARG A 1 90 ? 6.360 6.603 -7.611 1.00 82.69 90 ARG A CA 1
ATOM 660 C C . ARG A 1 90 ? 7.750 7.196 -7.834 1.00 82.69 90 ARG A C 1
ATOM 662 O O . ARG A 1 90 ? 8.041 7.694 -8.918 1.00 82.69 90 ARG A O 1
ATOM 669 N N . ASN A 1 91 ? 8.617 7.151 -6.829 1.00 87.19 91 ASN A N 1
ATOM 670 C CA . ASN A 1 91 ? 9.969 7.693 -6.948 1.00 87.19 91 ASN A CA 1
ATOM 671 C C . ASN A 1 91 ? 10.804 6.886 -7.950 1.00 87.19 91 ASN A C 1
ATOM 673 O O . ASN A 1 91 ? 11.511 7.469 -8.774 1.00 87.19 91 ASN A O 1
ATOM 677 N N . ARG A 1 92 ? 10.674 5.552 -7.934 1.00 83.50 92 ARG A N 1
ATOM 678 C CA . ARG A 1 92 ? 11.346 4.656 -8.885 1.00 83.50 92 ARG A CA 1
ATOM 679 C C . ARG A 1 92 ? 10.897 4.908 -10.324 1.00 83.50 92 ARG A C 1
ATOM 681 O O . ARG A 1 92 ? 11.723 4.899 -11.227 1.00 83.50 92 ARG A O 1
ATOM 688 N N . LEU A 1 93 ? 9.617 5.199 -10.521 1.00 78.06 93 LEU A N 1
ATOM 689 C CA . LEU A 1 93 ? 9.034 5.573 -11.808 1.00 78.06 93 LEU A CA 1
ATOM 690 C C . LEU A 1 93 ? 9.595 6.858 -12.389 1.00 78.06 93 LEU A C 1
ATOM 692 O O . LEU A 1 93 ? 9.981 6.901 -13.554 1.00 78.06 93 LEU A O 1
ATOM 696 N N . VAL A 1 94 ? 9.630 7.909 -11.572 1.00 83.81 94 VAL A N 1
ATOM 697 C CA . VAL A 1 94 ? 10.174 9.200 -11.994 1.00 83.81 94 VAL A CA 1
ATOM 698 C C . VAL A 1 94 ? 11.656 9.051 -12.341 1.00 83.81 94 VAL A C 1
ATOM 700 O O . VAL A 1 94 ? 12.112 9.657 -13.306 1.00 83.81 94 VAL A O 1
ATOM 703 N N . ALA A 1 95 ? 12.400 8.227 -11.596 1.00 82.94 95 ALA A N 1
ATOM 704 C CA . ALA A 1 95 ? 13.792 7.911 -11.903 1.00 82.94 95 ALA A CA 1
ATOM 705 C C . ALA A 1 95 ? 13.936 7.130 -13.220 1.00 82.94 95 ALA A C 1
ATOM 707 O O . ALA A 1 95 ? 14.694 7.554 -14.081 1.00 82.94 95 ALA A O 1
ATOM 708 N N . ALA A 1 96 ? 13.159 6.063 -13.425 1.00 79.44 96 ALA A N 1
ATOM 709 C CA . ALA A 1 96 ? 13.209 5.262 -14.649 1.00 79.44 96 ALA A CA 1
ATOM 710 C C . ALA A 1 96 ? 12.838 6.072 -15.903 1.00 79.44 96 ALA A C 1
ATOM 712 O O . ALA A 1 96 ? 13.481 5.932 -16.940 1.00 79.44 96 ALA A O 1
ATOM 713 N N . TYR A 1 97 ? 11.843 6.962 -15.810 1.00 78.50 97 TYR A N 1
ATOM 714 C CA . TYR A 1 97 ? 11.513 7.886 -16.898 1.00 78.50 97 TYR A CA 1
ATOM 715 C C . TYR A 1 97 ? 12.689 8.819 -17.225 1.00 78.50 97 TYR A C 1
ATOM 717 O O . TYR A 1 97 ? 13.028 9.006 -18.392 1.00 78.50 97 TYR A O 1
ATOM 725 N N . LYS A 1 98 ? 13.344 9.372 -16.195 1.00 78.69 98 LYS A N 1
ATOM 726 C CA . LYS A 1 98 ? 14.534 10.219 -16.362 1.00 78.69 98 LYS A CA 1
ATOM 727 C C . LYS A 1 98 ? 15.715 9.455 -16.967 1.00 78.69 98 LYS A C 1
ATOM 729 O O . LYS A 1 98 ? 16.373 10.005 -17.842 1.00 78.69 98 LYS A O 1
ATOM 734 N N . ASP A 1 99 ? 15.965 8.216 -16.546 1.00 76.88 99 ASP A N 1
ATOM 735 C CA . ASP A 1 99 ? 17.047 7.378 -17.085 1.00 76.88 99 ASP A CA 1
ATOM 736 C C . ASP A 1 99 ? 16.852 7.092 -18.578 1.00 76.88 99 ASP A C 1
ATOM 738 O O . ASP A 1 99 ? 17.797 7.227 -19.349 1.00 76.88 99 ASP A O 1
ATOM 742 N N . VAL A 1 100 ? 15.624 6.777 -19.010 1.00 73.31 100 VAL A N 1
ATOM 743 C CA . VAL A 1 100 ? 15.312 6.569 -20.437 1.00 73.31 100 VAL A CA 1
ATOM 744 C C . VAL A 1 100 ? 15.526 7.848 -21.254 1.00 73.31 100 VAL A C 1
ATOM 746 O O . VAL A 1 100 ? 16.041 7.769 -22.363 1.00 73.31 100 VAL A O 1
ATOM 749 N N . MET A 1 101 ? 15.174 9.026 -20.723 1.00 71.69 101 MET A N 1
ATOM 750 C CA . MET A 1 101 ? 15.401 10.298 -21.431 1.00 71.69 101 MET A CA 1
ATOM 751 C C . MET A 1 101 ? 16.876 10.710 -21.496 1.00 71.69 101 MET A C 1
ATOM 753 O O . MET A 1 101 ? 17.264 11.417 -22.421 1.00 71.69 101 MET A O 1
ATOM 757 N N . ASN A 1 102 ? 17.683 10.294 -20.521 1.00 71.69 102 ASN A N 1
ATOM 758 C CA . ASN A 1 102 ? 19.103 10.633 -20.440 1.00 71.69 102 ASN A CA 1
ATOM 759 C C . ASN A 1 102 ? 20.015 9.582 -21.083 1.00 71.69 102 ASN A C 1
ATOM 761 O O . ASN A 1 102 ? 21.230 9.772 -21.084 1.00 71.69 102 ASN A O 1
ATOM 765 N N . MET A 1 103 ? 19.463 8.486 -21.609 1.00 73.06 103 MET A N 1
ATOM 766 C CA . MET A 1 103 ? 20.231 7.498 -22.359 1.00 73.06 103 MET A CA 1
ATOM 767 C C . MET A 1 103 ? 20.640 8.125 -23.705 1.00 73.06 103 MET A C 1
ATOM 769 O O . MET A 1 103 ? 19.761 8.423 -24.516 1.00 73.06 103 MET A O 1
ATOM 773 N N . PRO A 1 104 ? 21.938 8.379 -23.961 1.00 58.53 104 PRO A N 1
ATOM 774 C CA . PRO A 1 104 ? 22.365 8.837 -25.274 1.00 58.53 104 PRO A CA 1
ATOM 775 C C . PRO A 1 104 ? 22.171 7.690 -26.276 1.00 58.53 104 PRO A C 1
ATOM 777 O O . PRO A 1 104 ? 22.548 6.552 -25.984 1.00 58.53 104 PRO A O 1
ATOM 780 N N . LEU A 1 105 ? 21.542 7.999 -27.415 1.00 61.06 105 LEU A N 1
ATOM 781 C CA . LEU A 1 105 ? 21.456 7.105 -28.575 1.00 61.06 105 LEU A CA 1
ATOM 782 C C . LEU A 1 105 ? 22.852 6.785 -29.124 1.00 61.06 105 LEU A C 1
ATOM 784 O O . LEU A 1 105 ? 23.694 7.714 -29.154 1.00 61.06 105 LEU A O 1
#